Protein AF-A0A699UZM2-F1 (afdb_monomer_lite)

Sequence (89 aa):
MTPATISLGLVQKPSSSTSYVPPTRNDWDLLFQPLFDELLNPPPSVDTQDAEVIAPIDEVIPQPKTYKEALTQACWIEAMQEEIHEFER

Structure (mmCIF, N/CA/C/O backbone):
data_AF-A0A699UZM2-F1
#
_entry.id   AF-A0A699UZM2-F1
#
loop_
_atom_site.group_PDB
_atom_site.id
_atom_site.type_symbol
_atom_site.label_atom_id
_atom_site.label_alt_id
_atom_site.label_comp_id
_atom_site.label_asym_id
_atom_site.label_entity_id
_atom_site.label_seq_id
_atom_site.pdbx_PDB_ins_code
_atom_site.Cartn_x
_atom_site.Cartn_y
_atom_site.Cartn_z
_atom_site.occupancy
_atom_site.B_iso_or_equiv
_atom_site.auth_seq_id
_atom_site.auth_comp_id
_atom_site.auth_asym_id
_atom_site.auth_atom_id
_atom_site.pdbx_PDB_model_num
ATOM 1 N N . MET A 1 1 ? 0.843 49.316 20.128 1.00 53.78 1 MET A N 1
ATOM 2 C CA . MET A 1 1 ? 1.223 47.892 20.214 1.00 53.78 1 MET A CA 1
ATOM 3 C C . MET A 1 1 ? 0.767 47.233 18.920 1.00 53.78 1 MET A C 1
ATOM 5 O O . MET A 1 1 ? -0.432 47.138 18.709 1.00 53.78 1 MET A O 1
ATOM 9 N N . THR A 1 2 ? 1.675 46.920 17.999 1.00 52.25 2 THR A N 1
ATOM 10 C CA . THR A 1 2 ? 1.353 46.313 16.692 1.00 52.25 2 THR A CA 1
ATOM 11 C C . THR A 1 2 ? 1.633 44.807 16.744 1.00 52.25 2 THR A C 1
ATOM 13 O O . THR A 1 2 ? 2.692 44.433 17.250 1.00 52.25 2 THR A O 1
ATOM 16 N N . PRO A 1 3 ? 0.740 43.921 16.260 1.00 55.50 3 PRO A N 1
ATOM 17 C CA . PRO A 1 3 ? 1.051 42.500 16.166 1.00 55.50 3 PRO A CA 1
ATOM 18 C C . PRO A 1 3 ? 1.958 42.253 14.955 1.00 55.50 3 PRO A C 1
ATOM 20 O O . PRO A 1 3 ? 1.671 42.715 13.851 1.00 55.50 3 PRO A O 1
ATOM 23 N N . ALA A 1 4 ? 3.061 41.539 15.169 1.00 57.09 4 ALA A N 1
ATOM 24 C CA . ALA A 1 4 ? 3.970 41.111 14.116 1.00 57.09 4 ALA A CA 1
ATOM 25 C C . ALA A 1 4 ? 3.371 39.923 13.341 1.00 57.09 4 ALA A C 1
ATOM 27 O O . ALA A 1 4 ? 3.055 38.889 13.928 1.00 57.09 4 ALA A O 1
ATOM 28 N N . THR A 1 5 ? 3.237 40.065 12.021 1.00 55.84 5 THR A N 1
ATOM 29 C CA . THR A 1 5 ? 2.865 38.978 11.107 1.00 55.84 5 THR A CA 1
ATOM 30 C C . THR A 1 5 ? 4.063 38.057 10.917 1.00 55.84 5 THR A C 1
ATOM 32 O O . THR A 1 5 ? 5.013 38.376 10.205 1.00 55.84 5 THR A O 1
ATOM 35 N N . ILE A 1 6 ? 4.018 36.899 11.561 1.00 60.91 6 ILE A N 1
ATOM 36 C CA . ILE A 1 6 ? 4.917 35.780 11.287 1.00 60.91 6 ILE A CA 1
ATOM 37 C C . ILE A 1 6 ? 4.558 35.205 9.915 1.00 60.91 6 ILE A C 1
ATOM 39 O O . ILE A 1 6 ? 3.563 34.502 9.759 1.00 60.91 6 ILE A O 1
ATOM 43 N N . SER A 1 7 ? 5.360 35.551 8.906 1.00 60.03 7 SER A N 1
ATOM 44 C CA . SER A 1 7 ? 5.338 34.890 7.603 1.00 60.03 7 SER A CA 1
ATOM 45 C C . SER A 1 7 ? 5.826 33.458 7.798 1.00 60.03 7 SER A C 1
ATOM 47 O O . SER A 1 7 ? 7.022 33.208 7.957 1.00 60.03 7 SER A O 1
ATOM 49 N N . LEU A 1 8 ? 4.885 32.517 7.863 1.00 59.91 8 LEU A N 1
ATOM 50 C CA . LEU A 1 8 ? 5.178 31.096 7.815 1.00 59.91 8 LEU A CA 1
ATOM 51 C C . LEU A 1 8 ? 5.697 30.821 6.402 1.00 59.91 8 LEU A C 1
ATOM 53 O O . LEU A 1 8 ? 4.912 30.698 5.465 1.00 59.91 8 LEU A O 1
ATOM 57 N N . GLY A 1 9 ? 7.022 30.810 6.244 1.00 61.75 9 GLY A N 1
ATOM 58 C CA . GLY A 1 9 ? 7.724 30.465 5.011 1.00 61.75 9 GLY A CA 1
ATOM 59 C C . GLY A 1 9 ? 7.504 29.003 4.632 1.00 61.75 9 GLY A C 1
ATOM 60 O O . GLY A 1 9 ? 8.450 28.222 4.575 1.00 61.75 9 GLY A O 1
ATOM 61 N N . LEU A 1 10 ? 6.252 28.621 4.388 1.00 61.28 10 LEU A N 1
ATOM 62 C CA . LEU A 1 10 ? 5.914 27.424 3.650 1.00 61.28 10 LEU A CA 1
ATOM 63 C C . LEU A 1 10 ? 6.377 27.682 2.225 1.00 61.28 10 LEU A C 1
ATOM 65 O O . LEU A 1 10 ? 5.716 28.362 1.440 1.00 61.28 10 LEU A O 1
ATOM 69 N N . VAL A 1 11 ? 7.563 27.156 1.918 1.00 65.06 11 VAL A N 1
ATOM 70 C CA . VAL A 1 11 ? 7.944 26.806 0.554 1.00 65.06 11 VAL A CA 1
ATOM 71 C C . VAL A 1 11 ? 6.712 26.172 -0.076 1.00 65.06 11 VAL A C 1
ATOM 73 O O . VAL A 1 11 ? 6.256 25.119 0.374 1.00 65.06 11 VAL A O 1
ATOM 76 N N . GLN A 1 12 ? 6.132 26.855 -1.063 1.00 56.03 12 GLN A N 1
ATOM 77 C CA . GLN A 1 12 ? 5.085 26.268 -1.877 1.00 56.03 12 GLN A CA 1
ATOM 78 C C . GLN A 1 12 ? 5.710 25.044 -2.533 1.00 56.03 12 GLN A C 1
ATOM 80 O O . GLN A 1 12 ? 6.516 25.163 -3.456 1.00 56.03 12 GLN A O 1
ATOM 85 N N . LYS A 1 13 ? 5.392 23.859 -2.007 1.00 61.66 13 LYS A N 1
ATOM 86 C CA . LYS A 1 13 ? 5.644 22.626 -2.737 1.00 61.66 13 LYS A CA 1
ATOM 87 C C . LYS A 1 13 ? 4.841 22.788 -4.025 1.00 61.66 13 LYS A C 1
ATOM 89 O O . LYS A 1 13 ? 3.658 23.113 -3.914 1.00 61.66 13 LYS A O 1
ATOM 94 N N . PRO A 1 14 ? 5.441 22.662 -5.221 1.00 49.66 14 PRO A N 1
ATOM 95 C CA . PRO A 1 14 ? 4.647 22.693 -6.432 1.00 49.66 14 PRO A CA 1
ATOM 96 C C . PRO A 1 14 ? 3.581 21.618 -6.253 1.00 49.66 14 PRO A C 1
ATOM 98 O O . PRO A 1 14 ? 3.915 20.452 -6.030 1.00 49.66 14 PRO A O 1
ATOM 101 N N . SER A 1 15 ? 2.312 22.028 -6.239 1.00 58.84 15 SER A N 1
ATOM 102 C CA . SER A 1 15 ? 1.194 21.107 -6.363 1.00 58.84 15 SER A CA 1
ATOM 103 C C . SER A 1 15 ? 1.425 20.398 -7.682 1.00 58.84 15 SER A C 1
ATOM 105 O O . SER A 1 15 ? 1.199 20.963 -8.751 1.00 58.84 15 SER A O 1
ATOM 107 N N . SER A 1 16 ? 2.032 19.218 -7.593 1.00 55.09 16 SER A N 1
ATOM 108 C CA . SER A 1 16 ? 2.415 18.422 -8.739 1.00 55.09 16 SER A CA 1
ATOM 109 C C . SER A 1 16 ? 1.119 17.967 -9.378 1.00 55.09 16 SER A C 1
ATOM 111 O O . SER A 1 16 ? 0.554 16.953 -8.991 1.00 55.09 16 SER A O 1
ATOM 113 N N . SER A 1 17 ? 0.617 18.759 -10.323 1.00 54.72 17 SER A N 1
ATOM 114 C CA . SER A 1 17 ? -0.475 18.372 -11.208 1.00 54.72 17 SER A CA 1
ATOM 115 C C . SER A 1 17 ? 0.085 17.392 -12.233 1.00 54.72 17 SER A C 1
ATOM 117 O O . SER A 1 17 ? 0.084 17.659 -13.432 1.00 54.72 17 SER A O 1
ATOM 119 N N . THR A 1 18 ? 0.645 16.273 -11.767 1.00 57.75 18 THR A N 1
ATOM 120 C CA . THR A 1 18 ? 0.707 15.104 -12.634 1.00 57.75 18 THR A CA 1
ATOM 121 C C . THR A 1 18 ? -0.740 14.643 -12.679 1.00 57.75 18 THR A C 1
ATOM 123 O O . THR A 1 18 ? -1.346 14.333 -11.656 1.00 57.75 18 THR A O 1
ATOM 126 N N . SER A 1 19 ? -1.362 14.756 -13.848 1.00 64.94 19 SER A N 1
ATOM 127 C CA . SER A 1 19 ? -2.616 14.056 -14.083 1.00 64.94 19 SER A CA 1
ATOM 128 C C . SER A 1 19 ? -2.302 12.585 -13.828 1.00 64.94 19 SER A C 1
ATOM 130 O O . SER A 1 19 ? -1.463 12.013 -14.526 1.00 64.94 19 SER A O 1
ATOM 132 N N . TYR A 1 20 ? -2.861 12.024 -12.752 1.00 64.50 20 TYR A N 1
ATOM 133 C CA . TYR A 1 20 ? -2.698 10.615 -12.431 1.00 64.50 20 TYR A CA 1
ATOM 134 C C . TYR A 1 20 ? -3.406 9.830 -13.531 1.00 64.50 20 TYR A C 1
ATOM 136 O O . TYR A 1 20 ? -4.626 9.696 -13.537 1.00 64.50 20 TYR A O 1
ATOM 144 N N . VAL A 1 21 ? -2.637 9.400 -14.528 1.00 66.19 21 VAL A N 1
ATOM 145 C CA . VAL A 1 21 ? -3.105 8.458 -15.536 1.00 66.19 21 VAL A CA 1
ATOM 146 C C . VAL A 1 21 ? -2.849 7.082 -14.938 1.00 66.19 21 VAL A C 1
ATOM 148 O O . VAL A 1 21 ? -1.676 6.728 -14.779 1.00 66.19 21 VAL A O 1
ATOM 151 N N . PRO A 1 22 ? -3.897 6.330 -14.550 1.00 62.28 22 PRO A N 1
ATOM 152 C CA . PRO A 1 22 ? -3.711 5.021 -13.954 1.00 62.28 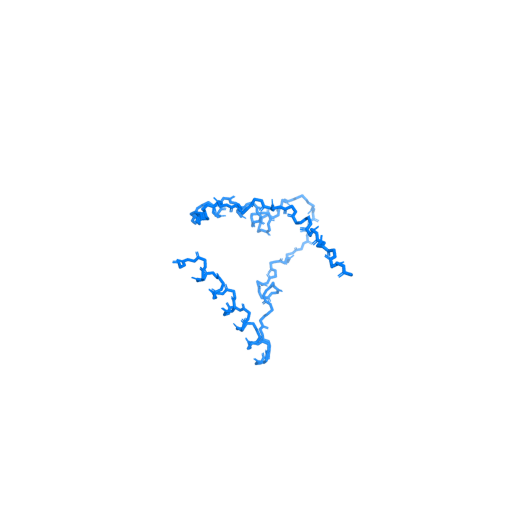22 PRO A CA 1
ATOM 153 C C . PRO A 1 22 ? -2.897 4.162 -14.927 1.00 62.28 22 PRO A C 1
ATOM 155 O O . PRO A 1 22 ? -3.260 4.065 -16.108 1.00 62.28 22 PRO A O 1
ATOM 158 N N . PRO A 1 23 ? -1.780 3.571 -14.470 1.00 65.06 23 PRO A N 1
ATOM 159 C CA . PRO A 1 23 ? -0.991 2.710 -15.325 1.00 65.06 23 PRO A CA 1
ATOM 160 C C . PRO A 1 23 ? -1.881 1.576 -15.822 1.00 65.06 23 PRO A C 1
ATOM 162 O O . PRO A 1 23 ? -2.700 1.030 -15.077 1.00 65.06 23 PRO A O 1
ATOM 165 N N . THR A 1 24 ? -1.771 1.240 -17.105 1.00 74.75 24 THR A N 1
ATOM 166 C CA . THR A 1 24 ? -2.538 0.112 -17.645 1.00 74.75 24 THR A CA 1
ATOM 167 C C . THR A 1 24 ? -2.142 -1.164 -16.902 1.00 74.75 24 THR A C 1
ATOM 169 O O . THR A 1 24 ? -1.013 -1.274 -16.437 1.00 74.75 24 THR A O 1
ATOM 172 N N . ARG A 1 25 ? -3.038 -2.152 -16.794 1.00 77.06 25 ARG A N 1
ATOM 173 C CA . ARG A 1 25 ? -2.742 -3.437 -16.124 1.00 77.06 25 ARG A CA 1
ATOM 174 C C . ARG A 1 25 ? -1.395 -4.045 -16.551 1.00 77.06 25 ARG A C 1
ATOM 176 O O . ARG A 1 25 ? -0.656 -4.532 -15.712 1.00 77.06 25 ARG A O 1
ATOM 183 N N . ASN A 1 26 ? -1.053 -3.925 -17.833 1.00 77.44 26 ASN A N 1
ATOM 184 C CA . ASN A 1 26 ? 0.209 -4.422 -18.380 1.00 77.44 26 ASN A CA 1
ATOM 185 C C . ASN A 1 26 ? 1.434 -3.612 -17.907 1.00 77.44 26 ASN A C 1
ATOM 187 O O . ASN A 1 26 ? 2.530 -4.151 -17.833 1.00 77.44 26 ASN A O 1
ATOM 191 N N . ASP A 1 27 ? 1.262 -2.322 -17.613 1.00 83.69 27 ASP A N 1
ATOM 192 C CA . ASP A 1 27 ? 2.311 -1.459 -17.057 1.00 83.69 27 ASP A CA 1
ATOM 193 C C . ASP A 1 27 ? 2.592 -1.828 -15.593 1.00 83.69 27 ASP A C 1
ATOM 195 O O . ASP A 1 27 ? 3.745 -1.984 -15.202 1.00 83.69 27 ASP A O 1
ATOM 199 N N . TRP A 1 28 ? 1.537 -2.105 -14.816 1.00 80.94 28 TRP A N 1
ATOM 200 C CA . TRP A 1 28 ? 1.667 -2.690 -13.478 1.00 80.94 28 TRP A CA 1
ATOM 201 C C . TRP A 1 28 ? 2.362 -4.046 -13.521 1.00 80.94 28 TRP A C 1
ATOM 203 O O . TRP A 1 28 ? 3.296 -4.275 -12.759 1.00 80.94 28 TRP A O 1
ATOM 213 N N . ASP A 1 29 ? 1.973 -4.924 -14.445 1.00 84.38 29 ASP A N 1
ATOM 214 C CA . ASP A 1 29 ? 2.646 -6.209 -14.582 1.00 84.38 29 ASP A CA 1
ATOM 215 C C . ASP A 1 29 ? 4.147 -5.996 -14.825 1.00 84.38 29 ASP A C 1
ATOM 217 O O . ASP A 1 29 ? 4.951 -6.668 -14.198 1.00 84.38 29 ASP A O 1
ATOM 221 N N . LEU A 1 30 ? 4.577 -5.069 -15.686 1.00 84.81 30 LEU A N 1
ATOM 222 C CA . LEU A 1 30 ? 6.008 -4.828 -15.941 1.00 84.81 30 LEU A CA 1
ATOM 223 C C . LEU A 1 30 ? 6.760 -4.259 -14.729 1.00 84.81 30 LEU A C 1
ATOM 225 O O . LEU A 1 30 ? 7.922 -4.604 -14.513 1.00 84.81 30 LEU A O 1
ATOM 229 N N . LEU A 1 31 ? 6.112 -3.395 -13.947 1.00 83.56 31 LEU A N 1
ATOM 230 C CA . LEU A 1 31 ? 6.713 -2.773 -12.766 1.00 83.56 31 LEU A CA 1
ATOM 231 C C . LEU A 1 31 ? 6.863 -3.756 -11.597 1.00 83.56 31 LEU A C 1
ATOM 233 O O . LEU A 1 31 ? 7.798 -3.624 -10.809 1.00 83.56 31 LEU A O 1
ATOM 237 N N . PHE A 1 32 ? 5.967 -4.740 -11.492 1.00 81.06 32 PHE A N 1
ATOM 238 C CA . PHE A 1 32 ? 5.914 -5.666 -10.359 1.00 81.06 32 PHE A CA 1
ATOM 239 C C . PHE A 1 32 ? 6.385 -7.087 -10.685 1.00 81.06 32 PHE A C 1
ATOM 241 O O . PHE A 1 32 ? 6.756 -7.812 -9.764 1.00 81.06 32 PHE A O 1
ATOM 248 N N . GLN A 1 33 ? 6.440 -7.478 -11.962 1.00 85.38 33 GLN A N 1
ATOM 249 C CA . GLN A 1 33 ? 6.943 -8.785 -12.405 1.00 85.38 33 GLN A CA 1
ATOM 250 C C . GLN A 1 33 ? 8.299 -9.144 -11.783 1.00 85.38 33 GLN A C 1
ATOM 252 O O . GLN A 1 33 ? 8.360 -10.193 -11.157 1.00 85.38 33 GLN A O 1
ATOM 257 N N . PRO A 1 34 ? 9.352 -8.299 -11.823 1.00 82.38 34 PRO A N 1
ATOM 258 C CA . PRO A 1 34 ? 10.655 -8.672 -11.261 1.00 82.38 34 PRO A CA 1
ATOM 259 C C . PRO A 1 34 ? 10.606 -8.951 -9.754 1.00 82.38 34 PRO A C 1
ATOM 261 O O . PRO A 1 34 ? 11.293 -9.837 -9.259 1.00 82.38 34 PRO A O 1
ATOM 264 N N . LEU A 1 35 ? 9.758 -8.210 -9.035 1.00 81.56 35 LEU A N 1
ATOM 265 C CA . LEU A 1 35 ? 9.555 -8.344 -7.593 1.00 81.56 35 LEU A CA 1
ATOM 266 C C . LEU A 1 35 ? 8.887 -9.678 -7.236 1.00 81.56 35 LEU A C 1
ATOM 268 O O . LEU A 1 35 ? 9.236 -10.297 -6.233 1.00 81.56 35 LEU A O 1
ATOM 272 N N . PHE A 1 36 ? 7.947 -10.134 -8.067 1.00 79.44 36 PHE A N 1
ATOM 273 C CA . PHE A 1 36 ? 7.281 -11.423 -7.887 1.00 79.44 36 PHE A CA 1
ATOM 274 C C . PHE A 1 36 ? 8.075 -12.592 -8.465 1.00 79.44 36 PHE A C 1
ATOM 276 O O . PHE A 1 36 ? 8.085 -13.661 -7.866 1.00 79.44 36 PHE A O 1
ATOM 283 N N . ASP A 1 37 ? 8.765 -12.407 -9.585 1.00 78.75 37 ASP A N 1
ATOM 284 C CA . ASP A 1 37 ? 9.587 -13.438 -10.211 1.00 78.75 37 ASP A CA 1
ATOM 285 C C . ASP A 1 37 ? 10.772 -13.815 -9.320 1.00 78.75 37 ASP A C 1
ATOM 287 O O . ASP A 1 37 ? 11.095 -14.994 -9.226 1.00 78.75 37 ASP A O 1
ATOM 291 N N . GLU A 1 38 ? 11.366 -12.855 -8.607 1.00 79.06 38 GLU A N 1
ATOM 292 C CA . GLU A 1 38 ? 12.399 -13.123 -7.599 1.00 79.06 38 GLU A CA 1
ATOM 293 C C . GLU A 1 38 ? 11.845 -13.892 -6.386 1.00 79.06 38 GLU A C 1
ATOM 295 O O . GLU A 1 38 ? 12.510 -14.785 -5.861 1.00 79.06 38 GLU A O 1
ATOM 300 N N . LEU A 1 39 ? 10.609 -13.589 -5.969 1.00 74.94 39 LEU A N 1
ATOM 301 C CA . LEU A 1 39 ? 9.942 -14.251 -4.843 1.00 74.94 39 LEU A CA 1
ATOM 302 C C . LEU A 1 39 ? 9.469 -15.675 -5.187 1.00 74.94 39 LEU A C 1
ATOM 304 O O . LEU A 1 39 ? 9.526 -16.567 -4.344 1.00 74.94 39 LEU A O 1
ATOM 308 N N . LEU A 1 40 ? 8.979 -15.886 -6.411 1.00 75.00 40 LEU A N 1
ATOM 309 C CA . LEU A 1 40 ? 8.424 -17.158 -6.880 1.00 75.00 40 LEU A CA 1
ATOM 310 C C . LEU A 1 40 ? 9.483 -18.071 -7.511 1.00 75.00 40 LEU A C 1
ATOM 312 O O . LEU A 1 40 ? 9.318 -19.289 -7.492 1.00 75.00 40 LEU A O 1
ATOM 316 N N . ASN A 1 41 ? 10.564 -17.503 -8.051 1.00 73.62 41 ASN A N 1
ATOM 317 C CA . ASN A 1 41 ? 11.664 -18.227 -8.686 1.00 73.62 41 ASN A CA 1
ATOM 318 C C . ASN A 1 41 ? 13.012 -17.726 -8.139 1.00 73.62 41 ASN A C 1
ATOM 320 O O . ASN A 1 41 ? 13.763 -17.059 -8.862 1.00 73.62 41 ASN A O 1
ATOM 324 N N . PRO A 1 42 ? 13.354 -18.040 -6.876 1.00 67.00 42 PRO A N 1
ATOM 325 C CA . PRO A 1 42 ? 14.651 -17.660 -6.341 1.00 67.00 42 PRO A CA 1
ATOM 326 C C . PRO A 1 42 ? 15.769 -18.271 -7.206 1.00 67.00 42 PRO A C 1
ATOM 328 O O . PRO A 1 42 ? 15.648 -19.415 -7.666 1.00 67.00 42 PRO A O 1
ATOM 331 N N . PRO A 1 43 ? 16.873 -17.544 -7.457 1.00 62.91 43 PRO A N 1
ATOM 332 C CA . PRO A 1 43 ? 17.996 -18.096 -8.197 1.00 62.91 43 PRO A CA 1
ATOM 333 C C . PRO A 1 43 ? 18.529 -19.344 -7.471 1.00 62.91 43 PRO A C 1
ATOM 335 O O . PRO A 1 43 ? 18.609 -19.339 -6.242 1.00 62.91 43 PRO A O 1
ATOM 338 N N . PRO A 1 44 ? 18.983 -20.390 -8.187 1.00 65.38 44 PRO A N 1
ATOM 339 C CA . PRO A 1 44 ? 19.496 -21.635 -7.594 1.00 65.38 44 PRO A CA 1
ATOM 340 C C . PRO A 1 44 ? 20.869 -21.466 -6.901 1.00 65.38 44 PRO A C 1
ATOM 342 O O . PRO A 1 44 ? 21.649 -22.406 -6.772 1.00 65.38 44 PRO A O 1
ATOM 345 N N . SER A 1 45 ? 21.207 -20.246 -6.492 1.00 64.19 45 SER A N 1
ATOM 346 C CA . SER A 1 45 ? 22.475 -19.852 -5.897 1.00 64.19 45 SER A CA 1
ATOM 347 C C . SER A 1 45 ? 22.383 -19.944 -4.375 1.00 64.19 45 SER A C 1
ATOM 349 O O . SER A 1 45 ? 22.192 -18.928 -3.711 1.00 64.19 45 SER A O 1
ATOM 351 N N . VAL A 1 46 ? 22.517 -21.173 -3.874 1.00 53.62 46 VAL A N 1
ATOM 352 C CA . VAL A 1 46 ? 22.953 -21.633 -2.538 1.00 53.62 46 VAL A CA 1
ATOM 353 C C . VAL A 1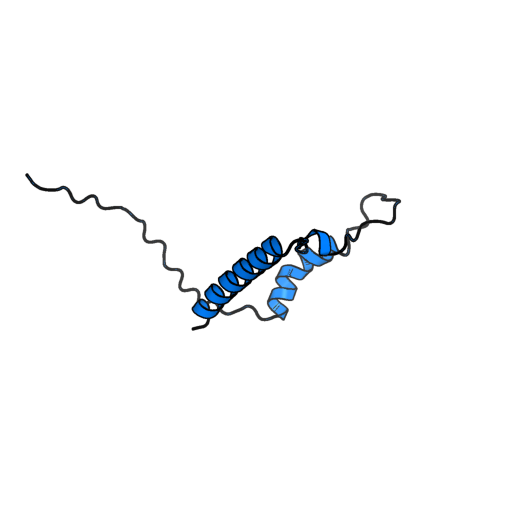 46 ? 22.260 -22.979 -2.335 1.00 53.62 46 VAL A C 1
ATOM 355 O O . VAL A 1 46 ? 21.033 -23.044 -2.339 1.00 53.62 46 VAL A O 1
ATOM 358 N N . ASP A 1 47 ? 23.040 -24.058 -2.229 1.00 48.34 47 ASP A N 1
ATOM 359 C CA . ASP A 1 47 ? 22.555 -25.417 -1.960 1.00 48.34 47 ASP A CA 1
ATOM 360 C C . ASP A 1 47 ? 21.559 -25.412 -0.792 1.00 48.34 47 ASP A C 1
ATOM 362 O O . ASP A 1 47 ? 21.942 -25.374 0.376 1.00 48.34 47 ASP A O 1
ATOM 366 N N . THR A 1 48 ? 20.268 -25.440 -1.114 1.00 55.28 48 THR A N 1
ATOM 367 C CA . THR A 1 48 ? 19.190 -25.510 -0.132 1.00 55.28 48 THR A CA 1
ATOM 368 C C . THR A 1 48 ? 18.503 -26.849 -0.352 1.00 55.28 48 THR A C 1
ATOM 370 O O . THR A 1 48 ? 17.506 -26.965 -1.059 1.00 55.28 48 THR A O 1
ATOM 373 N N . GLN A 1 49 ? 19.109 -27.909 0.188 1.00 53.59 49 GLN A N 1
ATOM 374 C CA . GLN A 1 49 ? 18.377 -29.137 0.483 1.00 53.59 49 GLN A CA 1
ATOM 375 C C . GLN A 1 49 ? 17.389 -28.816 1.604 1.00 53.59 49 GLN A C 1
ATOM 377 O O . GLN A 1 49 ? 17.729 -28.967 2.767 1.00 53.59 49 GLN A O 1
ATOM 382 N N . ASP A 1 50 ? 16.210 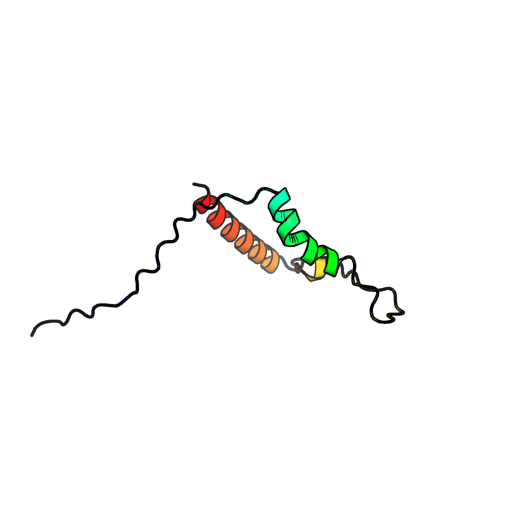-28.310 1.267 1.00 47.12 50 ASP A N 1
ATOM 383 C CA . ASP A 1 50 ? 14.965 -28.816 1.835 1.00 47.12 50 ASP A CA 1
ATOM 384 C C . ASP A 1 50 ? 13.768 -28.155 1.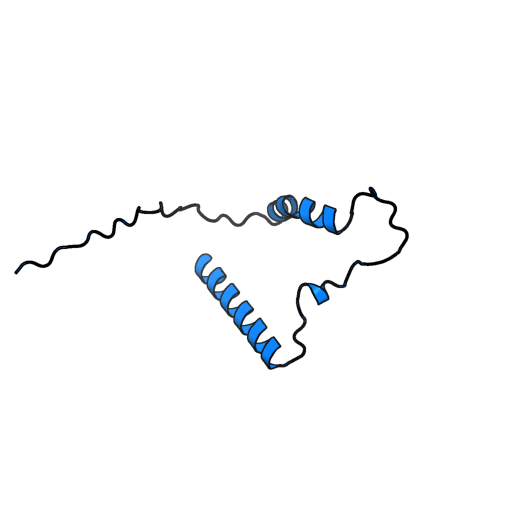161 1.00 47.12 50 ASP A C 1
ATOM 386 O O . ASP A 1 50 ? 13.776 -26.988 0.772 1.00 47.12 50 ASP A O 1
ATOM 390 N N . ALA A 1 51 ? 12.741 -28.965 0.975 1.00 60.78 51 ALA A N 1
ATOM 391 C CA . ALA A 1 51 ? 11.512 -28.611 0.307 1.00 60.78 51 ALA A CA 1
ATOM 392 C C . ALA A 1 51 ? 10.582 -27.834 1.248 1.00 60.78 51 ALA A C 1
ATOM 394 O O . ALA A 1 51 ? 9.702 -28.438 1.837 1.00 60.78 51 ALA A O 1
ATOM 395 N N . GLU A 1 52 ? 10.747 -26.522 1.396 1.00 60.38 52 GLU A N 1
ATOM 396 C CA . GLU A 1 52 ? 9.762 -25.614 2.018 1.00 60.38 52 GLU A CA 1
ATOM 397 C C . GLU A 1 52 ? 10.341 -24.189 1.895 1.00 60.38 52 GLU A C 1
ATOM 399 O O . GLU A 1 52 ? 11.531 -23.992 2.084 1.00 60.38 52 GLU A O 1
ATOM 404 N N . VAL A 1 53 ? 9.647 -23.126 1.497 1.00 53.31 53 VAL A N 1
ATOM 405 C CA . VAL A 1 53 ? 8.446 -22.566 2.110 1.00 53.31 53 VAL A CA 1
ATOM 406 C C . VAL A 1 53 ? 7.862 -21.580 1.088 1.00 53.31 53 VAL A C 1
ATOM 408 O O . VAL A 1 53 ? 8.245 -20.414 1.046 1.00 53.31 53 VAL A O 1
ATOM 411 N N . ILE A 1 54 ? 6.915 -22.011 0.254 1.00 57.28 54 ILE A N 1
ATOM 412 C CA . ILE A 1 54 ? 5.876 -21.067 -0.173 1.00 57.28 54 ILE A CA 1
ATOM 413 C C . ILE A 1 54 ? 4.897 -21.061 0.995 1.00 57.28 54 ILE A C 1
ATOM 415 O O . ILE A 1 54 ? 3.986 -21.887 1.053 1.00 57.28 54 ILE A O 1
ATOM 419 N N . ALA A 1 55 ? 5.151 -20.202 1.985 1.00 53.81 55 ALA A N 1
ATOM 420 C CA . ALA A 1 55 ? 4.171 -19.956 3.031 1.00 53.81 55 ALA A CA 1
ATOM 421 C C . ALA A 1 55 ? 2.883 -19.481 2.338 1.00 53.81 55 ALA A C 1
ATOM 423 O O . ALA A 1 55 ? 2.959 -18.664 1.410 1.00 53.81 55 ALA A O 1
ATOM 424 N N . PRO A 1 56 ? 1.703 -20.001 2.717 1.00 57.03 56 PRO A N 1
ATOM 425 C CA . PRO A 1 56 ? 0.451 -19.530 2.155 1.00 57.03 56 PRO A CA 1
ATOM 426 C C . PRO A 1 56 ? 0.368 -18.012 2.329 1.00 57.03 56 PRO A C 1
ATOM 428 O O . PRO A 1 56 ? 0.706 -17.492 3.388 1.00 57.03 56 PRO A O 1
ATOM 431 N N . ILE A 1 57 ? -0.133 -17.310 1.312 1.00 57.59 57 ILE A N 1
ATOM 432 C CA . ILE A 1 57 ? -0.390 -15.851 1.299 1.00 57.59 57 ILE A CA 1
ATOM 433 C C . ILE A 1 57 ? -1.176 -15.379 2.554 1.00 57.59 57 ILE A C 1
ATOM 435 O O . ILE A 1 57 ? -1.151 -14.203 2.912 1.00 57.59 57 ILE A O 1
ATOM 439 N N . ASP A 1 58 ? -1.801 -16.325 3.257 1.00 49.94 58 ASP A N 1
ATOM 440 C CA . ASP A 1 58 ? -2.347 -16.245 4.616 1.00 49.94 58 ASP A CA 1
ATOM 441 C C . ASP A 1 58 ? -1.427 -15.609 5.675 1.00 49.94 58 ASP A C 1
ATOM 443 O O . ASP A 1 58 ? -1.917 -15.017 6.634 1.00 49.94 58 ASP A O 1
ATOM 447 N N . GLU A 1 59 ? -0.102 -15.708 5.526 1.00 57.44 59 GLU A N 1
ATOM 448 C CA . GLU A 1 59 ? 0.843 -15.104 6.474 1.00 57.44 59 GLU A CA 1
ATOM 449 C C . GLU A 1 59 ? 1.089 -13.610 6.197 1.00 57.44 59 GLU A C 1
ATOM 451 O O . GLU A 1 59 ? 1.362 -12.843 7.120 1.00 57.44 59 GLU A O 1
ATOM 456 N N . VAL A 1 60 ? 0.930 -13.165 4.944 1.00 60.59 60 VAL A N 1
ATOM 457 C CA . VAL A 1 60 ? 1.123 -11.757 4.547 1.00 60.59 60 VAL A CA 1
ATOM 458 C C . VAL A 1 60 ? -0.118 -10.911 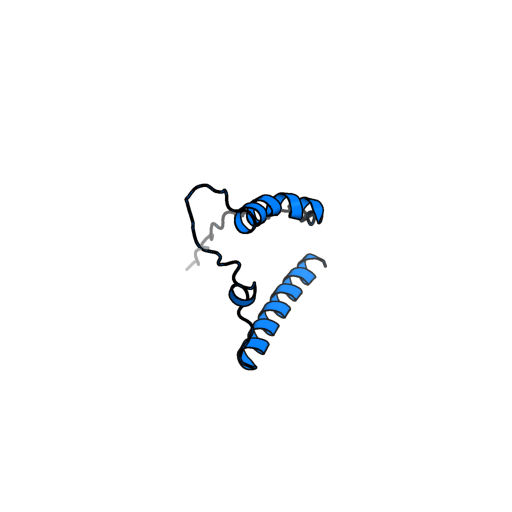4.825 1.00 60.59 60 VAL A C 1
ATOM 460 O O . VAL A 1 60 ? 0.007 -9.744 5.197 1.00 60.59 60 VAL A O 1
ATOM 463 N N . ILE A 1 61 ? -1.315 -11.485 4.683 1.00 59.25 61 ILE A N 1
ATOM 464 C CA . ILE A 1 61 ? -2.566 -10.829 5.075 1.00 59.25 61 ILE A CA 1
ATOM 465 C C . ILE A 1 61 ? -3.117 -11.599 6.271 1.00 59.25 61 ILE A C 1
ATOM 467 O O . ILE A 1 61 ? -3.708 -12.658 6.061 1.00 59.25 61 ILE A O 1
ATOM 471 N N . PRO A 1 62 ? -2.947 -11.107 7.514 1.00 63.66 62 PRO A N 1
ATOM 472 C CA . PRO A 1 62 ? -3.445 -11.816 8.680 1.00 63.66 62 PRO A CA 1
ATOM 473 C C . PRO A 1 62 ? -4.956 -11.990 8.540 1.00 63.66 62 PRO A C 1
ATOM 475 O O . PRO A 1 62 ? -5.714 -11.023 8.657 1.00 63.66 62 PRO A O 1
ATOM 478 N N . GLN A 1 63 ? -5.400 -13.225 8.280 1.00 64.94 63 GLN A N 1
ATOM 479 C CA . GLN A 1 63 ? -6.824 -13.519 8.271 1.00 64.94 63 GLN A CA 1
ATOM 480 C C . GLN A 1 63 ? -7.393 -13.153 9.644 1.00 64.94 63 GLN A C 1
ATOM 482 O O . GLN A 1 63 ? -6.847 -13.582 10.669 1.00 64.94 63 GLN A O 1
ATOM 487 N N . PRO A 1 64 ? -8.461 -12.342 9.702 1.00 72.75 64 PRO A N 1
ATOM 488 C CA . PRO A 1 64 ? -9.004 -11.901 10.972 1.00 72.75 64 PRO A CA 1
ATOM 489 C C . PRO A 1 64 ? -9.558 -13.112 11.726 1.00 72.75 64 PRO A C 1
ATOM 491 O O . PRO A 1 64 ? -10.532 -13.735 11.309 1.00 72.75 64 PRO A O 1
ATOM 494 N N . LYS A 1 65 ? -8.939 -13.445 12.862 1.00 77.62 65 LYS A N 1
ATOM 495 C CA . LYS A 1 65 ? -9.335 -14.588 13.705 1.00 77.62 65 LYS A CA 1
ATOM 496 C C . LYS A 1 65 ? -10.516 -14.226 14.606 1.00 77.62 65 LYS A C 1
ATOM 498 O O . LYS A 1 65 ? -11.162 -15.104 15.176 1.00 77.62 65 LYS A O 1
ATOM 503 N N . THR A 1 66 ? -10.809 -12.929 14.719 1.00 88.38 66 THR A N 1
ATOM 504 C CA . THR A 1 66 ? -11.848 -12.376 15.590 1.00 88.38 66 THR A CA 1
ATOM 505 C C . THR A 1 66 ? -12.723 -11.356 14.855 1.00 88.38 66 THR A C 1
ATOM 507 O O . THR A 1 66 ? -12.231 -10.559 14.061 1.00 88.38 66 THR A O 1
ATOM 510 N N . TYR A 1 67 ? -14.018 -11.279 15.197 1.00 81.00 67 TYR A N 1
ATOM 511 C CA . TYR A 1 67 ? -14.966 -10.302 14.625 1.00 81.00 67 TYR A CA 1
ATOM 512 C C . TYR A 1 67 ? -14.493 -8.839 14.732 1.00 81.00 67 TYR A C 1
ATOM 514 O O . TYR A 1 67 ? -14.708 -8.047 13.822 1.00 81.00 67 TYR A O 1
ATOM 522 N N . LYS A 1 68 ? -13.813 -8.471 15.828 1.00 85.94 68 LYS A N 1
ATOM 523 C CA . LYS A 1 68 ? -13.278 -7.109 16.017 1.00 85.94 68 LYS A CA 1
ATOM 524 C C . LYS A 1 68 ? -12.158 -6.779 15.027 1.00 85.94 68 LYS A C 1
ATOM 526 O O . LYS A 1 68 ? -12.093 -5.661 14.527 1.00 85.94 68 LYS A O 1
ATOM 531 N N . GLU A 1 69 ? -11.296 -7.751 14.745 1.00 83.81 69 GLU A N 1
ATOM 532 C CA . GLU A 1 69 ? -10.216 -7.614 13.764 1.00 83.81 69 GLU A CA 1
ATOM 533 C C . GLU A 1 69 ? -10.794 -7.544 12.355 1.00 83.81 69 GLU A C 1
ATOM 535 O O . GLU A 1 69 ? -10.397 -6.673 11.592 1.00 83.81 69 GLU A O 1
ATOM 540 N N . ALA A 1 70 ? -11.797 -8.374 12.048 1.00 86.19 70 ALA A N 1
ATOM 541 C CA . ALA A 1 70 ? -12.509 -8.326 10.773 1.00 86.19 70 ALA A CA 1
ATOM 542 C C . ALA A 1 70 ? -13.163 -6.959 10.540 1.00 86.19 70 ALA A C 1
ATOM 544 O O . ALA A 1 70 ? -13.015 -6.387 9.468 1.00 86.19 70 ALA A O 1
ATOM 545 N N . LEU A 1 71 ? -13.82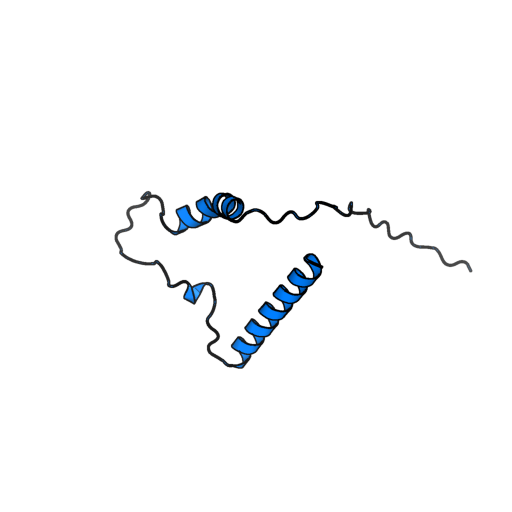7 -6.400 11.557 1.00 89.06 71 LEU A N 1
ATOM 546 C CA . LEU A 1 71 ? -14.449 -5.077 11.469 1.00 89.06 71 LEU A CA 1
ATOM 547 C C . LEU A 1 71 ? -13.412 -3.958 11.312 1.00 89.06 71 LEU A C 1
ATOM 549 O O . LEU A 1 71 ? -13.662 -2.967 10.634 1.00 89.06 71 LEU A O 1
ATOM 553 N N . THR A 1 72 ? -12.240 -4.121 11.926 1.00 89.19 72 THR A N 1
ATOM 554 C CA . THR A 1 72 ? -11.139 -3.166 11.780 1.00 89.19 72 THR A CA 1
ATOM 555 C C . THR A 1 72 ? -10.582 -3.242 10.364 1.00 89.19 72 THR A C 1
ATOM 557 O O . THR A 1 72 ? -10.547 -2.230 9.688 1.00 89.19 72 THR A O 1
ATOM 560 N N . GLN A 1 73 ? -10.241 -4.430 9.868 1.00 83.75 73 GLN A N 1
ATOM 561 C CA . GLN A 1 73 ? -9.787 -4.622 8.488 1.00 83.75 73 GLN A CA 1
ATOM 562 C C . GLN A 1 73 ? -10.810 -4.087 7.476 1.00 83.75 73 GLN A C 1
ATOM 564 O O . GLN A 1 73 ? -10.436 -3.352 6.570 1.00 83.75 73 GLN A O 1
ATOM 569 N N . ALA A 1 74 ? -12.102 -4.359 7.683 1.00 86.00 74 ALA A N 1
ATOM 570 C CA . ALA A 1 74 ? -13.176 -3.808 6.862 1.00 86.00 74 ALA A CA 1
ATOM 571 C C . ALA A 1 74 ? -13.191 -2.268 6.880 1.00 86.00 74 ALA A C 1
ATOM 573 O O . ALA A 1 74 ? -13.224 -1.661 5.819 1.00 86.00 74 ALA A O 1
ATOM 574 N N . CYS A 1 75 ? -13.059 -1.637 8.051 1.00 90.31 75 CYS A N 1
ATOM 575 C CA . CYS A 1 75 ? -12.988 -0.176 8.181 1.00 90.31 75 CYS A CA 1
ATOM 576 C C . CYS A 1 75 ? -11.776 0.428 7.444 1.00 90.31 75 CYS A C 1
ATOM 578 O O . CYS A 1 75 ? -11.893 1.466 6.800 1.00 90.31 75 CYS A O 1
ATOM 580 N N . TRP A 1 76 ? -10.615 -0.233 7.486 1.00 86.75 76 TRP A N 1
ATOM 581 C CA . TRP A 1 76 ? -9.425 0.215 6.752 1.00 86.75 76 TRP A CA 1
ATOM 582 C C . TRP A 1 76 ? -9.589 0.064 5.233 1.00 86.75 76 TRP A C 1
ATOM 584 O O . TRP A 1 76 ? -9.157 0.938 4.485 1.00 86.75 76 TRP A O 1
ATOM 594 N N . ILE A 1 77 ? -10.235 -1.013 4.777 1.00 90.31 77 ILE A N 1
ATOM 595 C CA . ILE A 1 77 ? -10.543 -1.238 3.358 1.00 90.31 77 ILE A CA 1
ATOM 596 C C . ILE A 1 77 ? -11.545 -0.196 2.853 1.00 90.31 77 ILE A C 1
ATOM 598 O O . ILE A 1 77 ? -11.324 0.387 1.795 1.00 90.31 77 ILE A O 1
ATOM 602 N N . GLU A 1 78 ? -12.609 0.068 3.612 1.00 89.50 78 GLU A N 1
ATOM 603 C CA . GLU A 1 78 ? -13.615 1.080 3.273 1.00 89.50 78 GLU A CA 1
ATOM 604 C C . GLU A 1 78 ? -12.994 2.481 3.192 1.00 89.50 78 GLU A C 1
ATOM 606 O O . GLU A 1 78 ? -13.222 3.191 2.216 1.00 89.50 78 GLU A O 1
ATOM 611 N N . ALA A 1 79 ? -12.135 2.848 4.150 1.00 87.25 79 ALA A N 1
ATOM 612 C CA . ALA A 1 79 ? -11.438 4.135 4.143 1.00 87.25 79 ALA A CA 1
ATOM 613 C C . ALA A 1 79 ? -10.497 4.292 2.935 1.00 87.25 79 ALA A C 1
ATOM 615 O O . ALA A 1 79 ? -10.484 5.338 2.289 1.00 87.25 79 ALA A O 1
ATOM 616 N N . MET A 1 80 ? -9.739 3.244 2.592 1.00 90.69 80 MET A N 1
ATOM 617 C CA . MET A 1 80 ? -8.870 3.256 1.410 1.00 90.69 80 MET A CA 1
ATOM 618 C C . MET A 1 80 ? -9.676 3.353 0.107 1.00 90.69 80 MET A C 1
ATOM 620 O O . MET A 1 80 ? -9.253 4.027 -0.828 1.00 90.69 80 MET A O 1
ATOM 624 N N . GLN A 1 81 ? -10.838 2.701 0.031 1.00 84.88 81 GLN A N 1
ATOM 625 C CA . GLN A 1 81 ? -11.716 2.773 -1.140 1.00 84.88 81 GLN A CA 1
ATOM 626 C C . GLN A 1 81 ? -12.369 4.150 -1.302 1.00 84.88 81 GLN A C 1
ATOM 628 O O . GLN A 1 81 ? -12.485 4.628 -2.429 1.00 84.88 81 GLN A O 1
ATOM 633 N N . GLU A 1 82 ? -12.769 4.798 -0.205 1.00 86.94 82 GLU A N 1
ATOM 634 C CA . GLU A 1 82 ? -13.338 6.150 -0.223 1.00 86.94 82 GLU A CA 1
ATOM 635 C C . GLU A 1 82 ? -12.318 7.186 -0.722 1.00 86.94 82 GLU A C 1
ATOM 637 O O . GLU A 1 82 ? -12.645 7.997 -1.588 1.00 86.94 82 GLU A O 1
ATOM 642 N N . GLU A 1 83 ? -11.065 7.095 -0.265 1.00 86.75 83 GLU A N 1
ATOM 643 C CA . GLU A 1 83 ? -9.973 7.965 -0.721 1.00 86.75 83 GLU A CA 1
ATOM 644 C C . GLU A 1 83 ? -9.690 7.794 -2.226 1.00 86.75 83 GLU A C 1
ATOM 646 O O . GLU A 1 83 ? -9.490 8.774 -2.946 1.00 86.75 83 GLU A O 1
ATOM 651 N N . ILE A 1 84 ? -9.741 6.555 -2.732 1.00 86.06 84 ILE A N 1
ATOM 652 C CA . ILE A 1 84 ? -9.589 6.265 -4.167 1.00 86.06 84 ILE A CA 1
ATOM 653 C C . ILE A 1 84 ? -10.778 6.816 -4.972 1.00 86.06 84 ILE A C 1
ATOM 655 O O . ILE A 1 84 ? -10.577 7.438 -6.014 1.00 86.06 84 ILE A O 1
ATOM 659 N N . HIS A 1 85 ? -12.012 6.635 -4.490 1.00 79.06 85 HIS A N 1
ATOM 660 C CA . HIS A 1 85 ? -13.221 7.152 -5.143 1.00 79.06 85 HIS A CA 1
ATOM 661 C C . HIS A 1 85 ? -13.265 8.686 -5.197 1.00 79.06 85 HIS A C 1
ATOM 663 O O . HIS A 1 85 ? -13.829 9.250 -6.135 1.00 79.06 85 HIS A O 1
ATOM 669 N N . GLU A 1 86 ? -12.686 9.375 -4.213 1.00 83.50 86 GLU A N 1
ATOM 670 C CA . GLU A 1 86 ? -12.548 10.833 -4.237 1.00 83.50 86 GLU A CA 1
ATOM 671 C C . GLU A 1 86 ? -11.514 11.302 -5.272 1.00 83.50 86 GLU A C 1
ATOM 673 O O . GLU A 1 86 ? -11.684 12.366 -5.865 1.00 83.50 86 GLU A O 1
ATOM 678 N N . PHE A 1 87 ? -10.495 10.488 -5.559 1.00 76.38 87 PHE A N 1
ATOM 679 C CA . PHE A 1 87 ? -9.513 10.751 -6.615 1.00 76.38 87 PHE A CA 1
ATOM 680 C C . PHE A 1 87 ? -10.063 10.538 -8.037 1.00 76.38 87 PHE A C 1
ATOM 682 O O . PHE A 1 87 ? -9.565 11.156 -8.979 1.00 76.38 87 PHE A O 1
ATOM 689 N N . GLU A 1 88 ? -11.068 9.670 -8.204 1.00 72.19 88 GLU A N 1
ATOM 690 C CA . GLU A 1 88 ? -11.738 9.407 -9.491 1.00 72.19 88 GLU A CA 1
ATOM 691 C C . GLU A 1 88 ? -12.934 10.339 -9.790 1.00 72.19 88 GLU A C 1
ATOM 693 O O . GLU A 1 88 ? -13.497 10.267 -10.887 1.00 72.19 88 GLU A O 1
ATOM 698 N N . ARG A 1 89 ? -13.336 11.207 -8.850 1.00 67.38 89 ARG A N 1
ATOM 699 C CA . ARG A 1 89 ? -14.456 12.157 -9.003 1.00 67.38 89 ARG A CA 1
ATOM 700 C C . ARG A 1 89 ? -14.067 13.422 -9.774 1.00 67.38 89 ARG A C 1
ATOM 702 O O . ARG A 1 89 ? -14.914 13.868 -10.585 1.00 67.38 89 ARG A O 1
#

pLDDT: mean 70.26, std 13.0, range [47.12, 90.69]

Foldseek 3Di:
DDDDDDPPPPPPPPPPPPVCPPDDPVRVCVVCVVVVCCVVPPPPPDPDPDDDDPPPCCVVDVDPPDPVVVVVVVVVVVVVVVVVVVSVD

Organism: Tanacetum cinerariifolium (NCBI:txid118510)

Radius of gyration: 23.4 Å; chains: 1; bounding box: 38×77×39 Å

Secondary structure (DSSP, 8-state):
-PPP-----------------PPPHHHHHHHHHHHHHHHHS--S-S---S------GGGTTT--SSHHHHHHHHHHHHHHHHHHHHH--